Protein AF-A0A6P0WLY8-F1 (afdb_monomer_lite)

Radius of gyration: 27.92 Å; chains: 1; bounding box: 70×18×84 Å

Secondary structure (DSSP, 8-state):
-HHHHHHHHHHHHHHHHHHHHHHHHHHHHHHHHHHHHHHHHHHHTTTS-HHHHHHHHHHHHHHHHHHHHHHHHHHHHHHHHHHHHHHHHHHHHHHHHHHHHHHHHHHHHHHHHHHTT---HHHHHHHHHHHHHHHHHHHHHHHHHHHHHHHHHHHHHHHHHHHHT------GGGS--

Foldseek 3Di:
DVVVVLVVVVVVLVVLLVQLVVLLVQLQVLLVVLQVLLVVLVVVAPVDDPVRLVVSQVVSVVSLVVSVVSNVVSVVSNVVSLVVLVVLLVVLVVLLVVLVVVLVVLVVVLVVCVVVVHDSVVSVVSSVVSVVSSVSSVVSSVVSVVSSVVSVVSNVSSVVSNVVSDDRRDHPVVVVD

pLDDT: mean 88.1, std 12.68, range [34.47, 97.12]

Sequence (177 aa):
MAAKKQKEIKQELEKKKKGGDDASKKAVELAKFAEKTKAMFENFEGEATAETAQSIEQTSQAIQSNIEGRYNEAIEKSEEIYEELEQEQKGFEKGAEFDRSDVAKLKELQKEAKAVGVNDASIAQAEKSKQQEISFLNTEAKDVEKAQGQMKKKLVESKQRRQAARFKYKSKNTLES

Structure (mmCIF, N/CA/C/O backbone):
data_AF-A0A6P0WLY8-F1
#
_entry.id   AF-A0A6P0WLY8-F1
#
loop_
_atom_site.group_PDB
_atom_site.id
_atom_site.type_symbol
_atom_site.label_atom_id
_atom_site.label_alt_id
_atom_site.label_comp_id
_atom_site.label_asym_id
_atom_site.label_entity_id
_atom_site.label_seq_id
_atom_site.pdbx_PDB_ins_code
_atom_site.Cartn_x
_atom_site.Cartn_y
_atom_site.Cartn_z
_atom_site.occupancy
_atom_site.B_iso_or_equiv
_atom_site.auth_seq_id
_atom_site.auth_comp_id
_atom_site.auth_asym_id
_atom_site.auth_atom_id
_atom_site.pdbx_PDB_model_num
ATOM 1 N N . MET A 1 1 ? 22.650 8.074 -13.496 1.00 53.50 1 MET A N 1
ATOM 2 C CA . MET A 1 1 ? 21.432 8.722 -12.949 1.00 53.50 1 MET A CA 1
ATOM 3 C C . MET A 1 1 ? 20.307 7.733 -12.623 1.00 53.50 1 MET A C 1
ATOM 5 O O . MET A 1 1 ? 19.673 7.929 -11.596 1.00 53.50 1 MET A O 1
ATOM 9 N N . ALA A 1 2 ? 20.089 6.666 -13.407 1.00 69.31 2 ALA A N 1
ATOM 10 C CA . ALA A 1 2 ? 19.015 5.684 -13.173 1.00 69.31 2 ALA A CA 1
ATOM 11 C C . ALA A 1 2 ? 19.008 5.052 -11.760 1.00 69.31 2 ALA A C 1
ATOM 13 O O . ALA A 1 2 ? 17.976 5.048 -11.099 1.00 69.31 2 ALA A O 1
ATOM 14 N N . ALA A 1 3 ? 20.163 4.623 -11.236 1.00 76.31 3 ALA A N 1
ATOM 15 C CA . ALA A 1 3 ? 20.238 3.959 -9.925 1.00 76.31 3 ALA A CA 1
ATOM 16 C C . ALA A 1 3 ? 19.818 4.844 -8.729 1.00 76.31 3 ALA A C 1
ATOM 18 O O . ALA A 1 3 ? 19.261 4.342 -7.755 1.00 76.31 3 ALA A O 1
ATOM 19 N N . LYS A 1 4 ? 20.060 6.164 -8.793 1.00 83.94 4 LYS A N 1
ATOM 20 C CA . LYS A 1 4 ? 19.652 7.098 -7.728 1.00 83.94 4 LYS A CA 1
ATOM 21 C C . LYS A 1 4 ? 18.128 7.237 -7.687 1.00 83.94 4 LYS A C 1
ATOM 23 O O . LYS A 1 4 ? 17.547 7.085 -6.620 1.00 83.94 4 LYS A O 1
ATOM 28 N N . LYS A 1 5 ? 17.502 7.412 -8.857 1.00 85.62 5 LYS A N 1
ATOM 29 C CA . LYS A 1 5 ? 16.040 7.481 -8.990 1.00 85.62 5 LYS A CA 1
ATOM 30 C C . LYS A 1 5 ? 15.363 6.188 -8.526 1.00 85.62 5 LYS A C 1
ATOM 32 O O . LYS A 1 5 ? 14.410 6.240 -7.763 1.00 85.62 5 LYS A O 1
ATOM 37 N N . GLN A 1 6 ? 15.902 5.026 -8.904 1.00 89.88 6 GLN A N 1
ATOM 38 C CA . GLN A 1 6 ? 15.381 3.731 -8.446 1.00 89.88 6 GLN A CA 1
ATOM 39 C C . GLN A 1 6 ? 15.437 3.588 -6.919 1.00 89.88 6 GLN A C 1
ATOM 41 O O . GLN A 1 6 ? 14.503 3.076 -6.309 1.00 89.88 6 GLN A O 1
ATOM 46 N N . LYS A 1 7 ? 16.516 4.058 -6.280 1.00 92.38 7 LYS A N 1
ATOM 47 C CA . LYS A 1 7 ? 16.637 4.040 -4.817 1.00 92.38 7 LYS A CA 1
ATOM 48 C C . LYS A 1 7 ? 15.603 4.945 -4.142 1.00 92.38 7 LYS A C 1
ATOM 50 O O . LYS A 1 7 ? 15.026 4.538 -3.139 1.00 92.38 7 LYS A O 1
ATOM 55 N N . GLU A 1 8 ? 15.389 6.145 -4.675 1.00 92.81 8 GLU A N 1
ATOM 56 C CA . GLU A 1 8 ? 14.398 7.098 -4.158 1.00 92.81 8 GLU A CA 1
ATOM 57 C C . GLU A 1 8 ? 12.982 6.510 -4.230 1.00 92.81 8 GLU A C 1
ATOM 59 O O . GLU A 1 8 ? 12.297 6.479 -3.209 1.00 92.81 8 GLU A O 1
ATOM 64 N N . ILE A 1 9 ? 12.611 5.915 -5.373 1.00 91.56 9 ILE A N 1
ATOM 65 C CA . ILE A 1 9 ? 11.326 5.214 -5.556 1.00 91.56 9 ILE A CA 1
ATOM 66 C C . ILE A 1 9 ? 11.142 4.121 -4.496 1.00 91.56 9 ILE A C 1
ATOM 68 O O . ILE A 1 9 ? 10.125 4.094 -3.806 1.00 91.56 9 ILE A O 1
ATOM 72 N N . LYS A 1 10 ? 12.146 3.253 -4.300 1.00 94.00 10 LYS A N 1
ATOM 73 C CA . LYS A 1 10 ? 12.069 2.185 -3.288 1.00 94.00 10 LYS A CA 1
ATOM 74 C C . LYS A 1 10 ? 11.831 2.728 -1.881 1.00 94.00 10 LYS A C 1
ATOM 76 O O . LYS A 1 10 ? 11.013 2.185 -1.144 1.00 94.00 10 LYS A O 1
ATOM 81 N N . GLN A 1 11 ? 12.545 3.788 -1.504 1.00 95.44 11 GLN A N 1
ATOM 82 C CA . GLN A 1 11 ? 12.429 4.380 -0.171 1.00 95.44 11 GLN A CA 1
ATOM 83 C C . GLN A 1 11 ? 11.061 5.022 0.062 1.00 95.44 11 GLN A C 1
ATOM 85 O O . GLN A 1 11 ? 10.511 4.913 1.158 1.00 95.44 11 GLN A O 1
ATOM 90 N N . GLU A 1 12 ? 10.517 5.702 -0.943 1.00 94.56 12 GLU A N 1
ATOM 91 C CA . GLU A 1 12 ? 9.192 6.306 -0.850 1.00 94.56 12 GLU A CA 1
ATOM 92 C C . GLU A 1 12 ? 8.095 5.238 -0.769 1.00 94.56 12 GLU A C 1
ATOM 94 O O . GLU A 1 12 ? 7.261 5.281 0.139 1.00 94.56 12 GLU A O 1
ATOM 99 N N . LEU A 1 13 ? 8.161 4.216 -1.628 1.00 95.06 13 LEU A N 1
ATOM 100 C CA . LEU A 1 13 ? 7.238 3.082 -1.593 1.00 95.06 13 LEU A CA 1
ATOM 101 C C . LEU A 1 13 ? 7.281 2.343 -0.260 1.00 95.06 13 LEU A C 1
ATOM 103 O O . LEU A 1 13 ? 6.239 1.973 0.272 1.00 95.06 13 LEU A O 1
ATOM 107 N N . GLU A 1 14 ? 8.466 2.109 0.301 1.00 95.94 14 GLU A N 1
ATOM 108 C CA . GLU A 1 14 ? 8.597 1.435 1.592 1.00 95.94 14 GLU A CA 1
ATOM 109 C C . GLU A 1 14 ? 7.922 2.231 2.717 1.00 95.94 14 GLU A C 1
ATOM 111 O O . GLU A 1 14 ? 7.217 1.648 3.544 1.00 95.94 14 GLU A O 1
ATOM 116 N N . LYS A 1 15 ? 8.049 3.565 2.709 1.00 96.56 15 LYS A N 1
ATOM 117 C CA . LYS A 1 15 ? 7.353 4.439 3.664 1.00 96.56 15 LYS A CA 1
ATOM 118 C C . LYS A 1 15 ? 5.835 4.373 3.502 1.00 96.56 15 LYS A C 1
ATOM 120 O O . LYS A 1 15 ? 5.151 4.183 4.507 1.00 96.56 15 LYS A O 1
ATOM 125 N N . LYS A 1 16 ? 5.315 4.486 2.271 1.00 95.94 16 LYS A N 1
ATOM 126 C CA . LYS A 1 16 ? 3.869 4.393 1.990 1.00 95.94 16 LYS A CA 1
ATOM 127 C C . LYS A 1 16 ? 3.318 3.029 2.415 1.00 95.94 16 LYS A C 1
ATOM 129 O O . LYS A 1 16 ? 2.395 2.963 3.224 1.00 95.94 16 LYS A O 1
ATOM 134 N N . LYS A 1 17 ? 3.962 1.934 1.986 1.00 96.38 17 LYS A N 1
ATOM 135 C CA . LYS A 1 17 ? 3.593 0.557 2.365 1.00 96.38 17 LYS A CA 1
ATOM 136 C C . LYS A 1 17 ? 3.568 0.368 3.881 1.00 96.38 17 LYS A C 1
ATOM 138 O O . LYS A 1 17 ? 2.607 -0.186 4.406 1.00 96.38 17 LYS A O 1
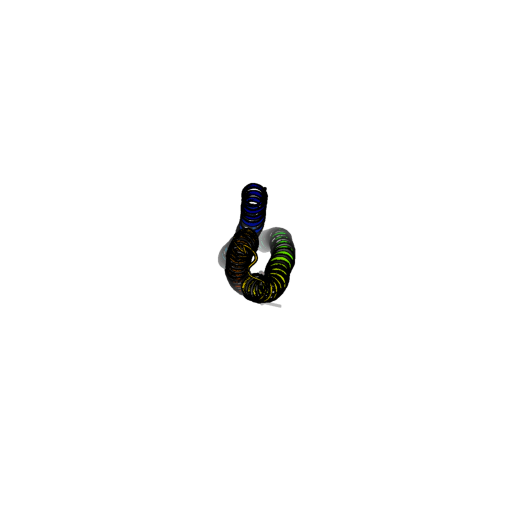ATOM 143 N N . LYS A 1 18 ? 4.586 0.857 4.596 1.00 96.44 18 LYS A N 1
ATOM 144 C CA . LYS A 1 18 ? 4.622 0.793 6.062 1.00 96.44 18 LYS A CA 1
ATOM 145 C C . LYS A 1 18 ? 3.482 1.593 6.696 1.00 96.44 18 LYS A C 1
ATOM 147 O O . LYS A 1 18 ? 2.817 1.083 7.588 1.00 96.44 18 LYS A O 1
ATOM 152 N N . GLY A 1 19 ? 3.221 2.807 6.211 1.00 94.56 19 GLY A N 1
ATOM 153 C CA . GLY A 1 19 ? 2.114 3.634 6.692 1.00 94.56 19 GLY A CA 1
ATOM 154 C C . GLY A 1 19 ? 0.753 2.946 6.550 1.00 94.56 19 GLY A C 1
ATOM 155 O O . GLY A 1 19 ? -0.036 2.954 7.496 1.00 94.56 19 GLY A O 1
ATOM 156 N N . GLY A 1 20 ? 0.503 2.303 5.406 1.00 94.81 20 GLY A N 1
ATOM 157 C CA . GLY A 1 20 ? -0.723 1.541 5.157 1.00 94.81 20 GLY A CA 1
ATOM 158 C C . GLY A 1 20 ? -0.817 0.266 6.001 1.00 94.81 20 GLY A C 1
ATOM 159 O O . GLY A 1 20 ? -1.881 -0.078 6.526 1.00 94.81 20 GLY A O 1
ATOM 160 N N . ASP A 1 21 ? 0.308 -0.421 6.205 1.00 94.44 21 ASP A N 1
ATOM 161 C CA . ASP A 1 21 ? 0.383 -1.596 7.074 1.00 94.44 21 ASP A CA 1
ATOM 162 C C . ASP A 1 21 ? 0.080 -1.255 8.541 1.00 94.44 21 ASP A C 1
ATOM 164 O O . ASP A 1 21 ? -0.693 -1.958 9.198 1.00 94.44 21 ASP A O 1
ATOM 168 N N . ASP A 1 22 ? 0.644 -0.154 9.037 1.00 96.69 22 ASP A N 1
ATOM 169 C CA . ASP A 1 22 ? 0.439 0.329 10.402 1.00 96.69 22 ASP A CA 1
ATOM 170 C C . ASP A 1 22 ? -1.011 0.801 10.612 1.00 96.69 22 ASP A C 1
ATOM 172 O O . ASP A 1 22 ? -1.632 0.456 11.621 1.00 96.69 22 ASP A O 1
ATOM 176 N N . ALA A 1 23 ? -1.593 1.523 9.646 1.00 95.25 23 ALA A N 1
ATOM 177 C CA . ALA A 1 23 ? -2.989 1.966 9.703 1.00 95.25 23 ALA A CA 1
ATOM 178 C C . ALA A 1 23 ? -3.970 0.778 9.726 1.00 95.25 23 ALA A C 1
ATOM 180 O O . ALA A 1 23 ? -4.831 0.688 10.607 1.00 95.25 23 ALA A O 1
ATOM 181 N N . SER A 1 24 ? -3.787 -0.192 8.825 1.00 94.75 24 SER A N 1
ATOM 182 C CA . SER A 1 24 ? -4.634 -1.390 8.770 1.00 94.75 24 SER A CA 1
ATOM 183 C C . SER A 1 24 ? -4.485 -2.286 10.010 1.00 94.75 24 SER A C 1
ATOM 185 O O . SER A 1 24 ? -5.481 -2.815 10.509 1.00 94.75 24 SER A O 1
ATOM 187 N N . LYS A 1 25 ? -3.275 -2.422 10.578 1.00 95.75 25 LYS A N 1
ATOM 188 C CA . LYS A 1 25 ? -3.060 -3.104 11.871 1.00 95.75 25 LYS A CA 1
ATOM 189 C C . LYS A 1 25 ? -3.763 -2.386 13.019 1.00 95.75 25 LYS A C 1
ATOM 191 O O . LYS A 1 25 ? -4.453 -3.043 13.797 1.00 95.75 25 LYS A O 1
ATOM 196 N N . LYS A 1 26 ? -3.648 -1.057 13.095 1.00 95.69 26 LYS A N 1
ATOM 197 C CA . LYS A 1 26 ? -4.323 -0.246 14.118 1.00 95.69 26 LYS A CA 1
ATOM 198 C C . LYS A 1 26 ? -5.842 -0.440 14.071 1.00 95.69 26 LYS A C 1
ATOM 200 O O . LYS A 1 26 ? -6.465 -0.589 15.119 1.00 95.69 26 LYS A O 1
ATOM 205 N N . ALA A 1 27 ? -6.440 -0.520 12.880 1.00 94.12 27 ALA A N 1
ATOM 206 C CA . ALA A 1 27 ? -7.865 -0.823 12.734 1.00 94.12 27 ALA A CA 1
ATOM 207 C C . ALA A 1 27 ? -8.234 -2.223 13.272 1.00 94.12 27 ALA A C 1
ATOM 209 O O . ALA A 1 27 ? -9.284 -2.396 13.896 1.00 94.12 27 ALA A O 1
ATOM 210 N N . VAL A 1 28 ? -7.389 -3.242 13.066 1.00 94.75 28 VAL A N 1
ATOM 211 C CA . VAL A 1 28 ? -7.588 -4.586 13.648 1.00 94.75 28 VAL A CA 1
ATOM 212 C C . VAL A 1 28 ? -7.479 -4.549 15.174 1.00 94.75 28 VAL A C 1
ATOM 214 O O . VAL A 1 28 ? -8.293 -5.162 15.863 1.00 94.75 28 VAL A O 1
ATOM 217 N N . GLU A 1 29 ? -6.494 -3.838 15.719 1.00 95.44 29 GLU A N 1
ATOM 218 C CA . GLU A 1 29 ? -6.296 -3.710 17.167 1.00 95.44 29 GLU A CA 1
ATOM 219 C C . GLU A 1 29 ? -7.456 -2.988 17.849 1.00 95.44 29 GLU A C 1
ATOM 221 O O . GLU A 1 29 ? -7.934 -3.452 18.883 1.00 95.44 29 GLU A O 1
ATOM 226 N N . LEU A 1 30 ? -7.963 -1.910 17.246 1.00 94.12 30 LEU A N 1
ATOM 227 C CA . LEU A 1 30 ? -9.142 -1.198 17.739 1.00 94.12 30 LEU A CA 1
ATOM 228 C C . LEU A 1 30 ? -10.390 -2.085 17.715 1.00 94.12 30 LEU A C 1
ATOM 230 O O . LEU A 1 30 ? -11.154 -2.076 18.676 1.00 94.12 30 LEU A O 1
ATOM 234 N N . ALA A 1 31 ? -10.566 -2.905 16.675 1.00 91.81 31 ALA A N 1
ATOM 235 C CA . ALA A 1 31 ? -11.658 -3.875 16.631 1.00 91.81 31 ALA A CA 1
ATOM 236 C C . ALA A 1 31 ? -11.526 -4.943 17.731 1.00 91.81 31 ALA A C 1
ATOM 238 O O . ALA A 1 31 ? -12.497 -5.227 18.425 1.00 91.81 31 ALA A O 1
ATOM 239 N N . LYS A 1 32 ? -10.322 -5.487 17.958 1.00 93.06 32 LYS A N 1
ATOM 240 C CA . LYS A 1 32 ? -10.062 -6.434 19.060 1.00 93.06 32 LYS A CA 1
ATOM 241 C C . LYS A 1 32 ? -10.285 -5.803 20.431 1.00 93.06 32 LYS A C 1
ATOM 243 O O . LYS A 1 32 ? -10.743 -6.470 21.354 1.00 93.06 32 LYS A O 1
ATOM 248 N N . PHE A 1 33 ? -9.927 -4.532 20.589 1.00 91.69 33 PHE A N 1
ATOM 249 C CA . PHE A 1 33 ? -10.190 -3.799 21.818 1.00 91.69 33 PHE A CA 1
ATOM 250 C C . PHE A 1 33 ? -11.697 -3.632 22.034 1.00 91.69 33 PHE A C 1
ATOM 252 O O . PHE A 1 33 ? -12.172 -3.946 23.119 1.00 91.69 33 PHE A O 1
ATOM 259 N N . ALA A 1 34 ? -12.455 -3.284 20.988 1.00 89.38 34 ALA A N 1
ATOM 260 C CA . ALA A 1 34 ? -13.915 -3.237 21.032 1.00 89.38 34 ALA A CA 1
ATOM 261 C C . ALA A 1 34 ? -14.535 -4.580 21.464 1.00 89.38 34 ALA A C 1
ATOM 263 O O . ALA A 1 34 ? -15.416 -4.597 22.320 1.00 89.38 34 ALA A O 1
ATOM 264 N N . GLU A 1 35 ? -14.052 -5.708 20.923 1.00 90.19 35 GLU A N 1
ATOM 265 C CA . GLU A 1 35 ? -14.500 -7.060 21.308 1.00 90.19 35 GLU A CA 1
ATOM 266 C C . GLU A 1 35 ? -14.273 -7.330 22.805 1.00 90.19 35 GLU A C 1
ATOM 268 O O . GLU A 1 35 ? -15.156 -7.842 23.491 1.00 90.19 35 GLU A O 1
ATOM 273 N N . LYS A 1 36 ? -13.102 -6.953 23.335 1.00 88.94 36 LYS A N 1
ATOM 274 C CA . LYS A 1 36 ? -12.787 -7.105 24.765 1.00 88.94 36 LYS A CA 1
ATOM 275 C C . LYS A 1 36 ? -13.655 -6.210 25.643 1.00 88.94 36 LYS A C 1
ATOM 277 O O . LYS A 1 36 ? -14.123 -6.655 26.685 1.00 88.94 36 LYS A O 1
ATOM 282 N N . THR A 1 37 ? -13.864 -4.963 25.227 1.00 87.25 37 THR A N 1
ATOM 283 C CA . THR A 1 37 ? -14.731 -4.012 25.926 1.00 87.25 37 THR A CA 1
ATOM 284 C C . THR A 1 37 ? -16.164 -4.530 25.991 1.00 87.25 37 THR A C 1
ATOM 286 O O . THR A 1 37 ? -16.759 -4.511 27.063 1.00 87.25 37 THR A O 1
ATOM 289 N N . LYS A 1 38 ? -16.690 -5.063 24.883 1.00 86.31 38 LYS A N 1
ATOM 290 C CA . LYS A 1 38 ? -17.997 -5.723 24.842 1.00 86.31 38 LYS A CA 1
ATOM 291 C C . LYS A 1 38 ? -18.105 -6.842 25.877 1.00 86.31 38 LYS A C 1
ATOM 293 O O . LYS A 1 38 ? -18.994 -6.793 26.717 1.00 86.31 38 LYS A O 1
ATOM 298 N N . ALA A 1 39 ? -17.174 -7.796 25.856 1.00 85.38 39 ALA A N 1
ATOM 299 C CA . ALA A 1 39 ? -17.182 -8.924 26.789 1.00 85.38 39 ALA A CA 1
ATOM 300 C C . ALA A 1 39 ? -17.079 -8.471 28.256 1.00 85.38 39 ALA A C 1
ATOM 302 O O . ALA A 1 39 ? -17.701 -9.052 29.140 1.00 85.38 39 ALA A O 1
ATOM 303 N N . MET A 1 40 ? -16.310 -7.409 28.524 1.00 84.19 40 MET A N 1
ATOM 304 C CA . MET A 1 40 ? -16.226 -6.816 29.856 1.00 84.19 40 MET A CA 1
ATOM 305 C C . MET A 1 40 ? -17.581 -6.264 30.310 1.00 84.19 40 MET A C 1
ATOM 307 O O . MET A 1 40 ? -17.969 -6.521 31.443 1.00 84.19 40 MET A O 1
ATOM 311 N N . PHE A 1 41 ? -18.311 -5.550 29.448 1.00 80.12 41 PHE A N 1
ATOM 312 C CA . PHE A 1 41 ? -19.634 -5.020 29.789 1.00 80.12 41 PHE A CA 1
ATOM 313 C C . PHE A 1 41 ? -20.714 -6.096 29.906 1.00 80.12 41 PHE A C 1
ATOM 315 O O . PHE A 1 41 ? -21.541 -5.992 30.805 1.00 80.12 41 PHE A O 1
ATOM 322 N N . GLU A 1 42 ? -20.677 -7.140 29.076 1.00 79.31 42 GLU A N 1
ATOM 323 C CA . GLU A 1 42 ? -21.575 -8.299 29.198 1.00 79.31 42 GLU A CA 1
ATOM 324 C C . GLU A 1 42 ? -21.419 -8.992 30.566 1.00 79.31 42 GLU A C 1
ATOM 326 O O . GLU A 1 42 ? -22.411 -9.406 31.156 1.00 79.31 42 GLU A O 1
ATOM 331 N N . ASN A 1 43 ? -20.210 -9.029 31.141 1.00 76.12 43 ASN A N 1
ATOM 332 C CA . ASN A 1 43 ? -19.997 -9.552 32.499 1.00 76.12 43 ASN A CA 1
ATOM 333 C C . ASN A 1 43 ? -20.593 -8.663 33.608 1.00 76.12 43 ASN A C 1
ATOM 335 O O . ASN A 1 43 ? -20.834 -9.154 34.704 1.00 76.12 43 ASN A O 1
ATOM 339 N N . PHE A 1 44 ? -20.820 -7.370 33.350 1.00 73.12 44 PHE A N 1
ATOM 340 C CA . PHE A 1 44 ? -21.479 -6.460 34.296 1.00 73.12 44 PHE A CA 1
ATOM 341 C C . PHE A 1 44 ? -23.008 -6.431 34.127 1.00 73.12 44 PHE A C 1
ATOM 343 O O . PHE A 1 44 ? -23.706 -5.786 34.919 1.00 73.12 44 PHE A O 1
ATOM 350 N N . GLU A 1 45 ? -23.559 -7.097 33.105 1.00 67.81 45 GLU A N 1
ATOM 351 C CA . GLU A 1 45 ? -25.006 -7.189 32.924 1.00 67.81 45 GLU A CA 1
ATOM 352 C C . GLU A 1 45 ? -25.635 -8.016 34.057 1.00 67.81 45 GLU A C 1
ATOM 354 O O . GLU A 1 45 ? -25.407 -9.212 34.210 1.00 67.81 45 GLU A O 1
ATOM 359 N N . GLY A 1 46 ? -26.482 -7.367 34.861 1.00 62.44 46 GLY A N 1
ATOM 360 C CA . GLY A 1 46 ? -27.307 -8.037 35.865 1.00 62.44 46 GLY A CA 1
ATOM 361 C C . GLY A 1 46 ? -26.743 -8.130 37.285 1.00 62.44 46 GLY A C 1
ATOM 362 O O . GLY A 1 46 ? -27.437 -8.716 38.120 1.00 62.44 46 GLY A O 1
ATOM 363 N N . GLU A 1 47 ? -25.570 -7.544 37.556 1.00 65.00 47 GLU A N 1
ATOM 364 C CA . GLU A 1 47 ? -24.973 -7.394 38.902 1.00 65.00 47 GLU A CA 1
ATOM 365 C C . GLU A 1 47 ? -25.083 -5.958 39.465 1.00 65.00 47 GLU A C 1
ATOM 367 O O . GLU A 1 47 ? -24.801 -5.716 40.638 1.00 65.00 47 GLU A O 1
ATOM 372 N N . ALA A 1 48 ? -25.514 -4.996 38.643 1.00 62.50 48 ALA A N 1
ATOM 373 C CA . ALA A 1 48 ? -25.550 -3.570 38.969 1.00 62.50 48 ALA A CA 1
ATOM 374 C C . ALA A 1 48 ? -26.917 -3.105 39.523 1.00 62.50 48 ALA A C 1
ATOM 376 O O . ALA A 1 48 ? -27.975 -3.502 39.033 1.00 62.50 48 ALA A O 1
ATOM 377 N N . THR A 1 49 ? -26.898 -2.210 40.517 1.00 70.00 49 THR A N 1
ATOM 378 C CA . THR A 1 49 ? -28.060 -1.402 40.944 1.00 70.00 49 THR A CA 1
ATOM 379 C C . THR A 1 49 ? -28.487 -0.419 39.840 1.00 70.00 49 THR A C 1
ATOM 381 O O . THR A 1 49 ? -27.724 -0.151 38.918 1.00 70.00 49 THR A O 1
ATOM 384 N N . ALA A 1 50 ? -29.682 0.181 39.924 1.00 68.00 50 ALA A N 1
ATOM 385 C CA . ALA A 1 50 ? -30.179 1.103 38.889 1.00 68.00 50 ALA A CA 1
ATOM 386 C C . ALA A 1 50 ? -29.238 2.300 38.605 1.00 68.00 50 ALA A C 1
ATOM 388 O O . ALA A 1 50 ? -28.980 2.617 37.446 1.00 68.00 50 ALA A O 1
ATOM 389 N N . GLU A 1 51 ? -28.670 2.921 39.646 1.00 70.19 51 GLU A N 1
ATOM 390 C CA . GLU A 1 51 ? -27.707 4.029 39.498 1.00 70.19 51 GLU A CA 1
ATOM 391 C C . GLU A 1 51 ? -26.368 3.572 38.898 1.00 70.19 51 GLU A C 1
ATOM 393 O O . GLU A 1 51 ? -25.775 4.268 38.071 1.00 70.19 51 GLU A O 1
ATOM 398 N N . THR A 1 52 ? -25.893 2.377 39.265 1.00 75.31 52 THR A N 1
ATOM 399 C CA . THR A 1 52 ? -24.646 1.832 38.706 1.00 75.31 52 THR A CA 1
ATOM 400 C C . THR A 1 52 ? -24.827 1.371 37.262 1.00 75.31 52 THR A C 1
ATOM 402 O O . THR A 1 52 ? -23.933 1.591 36.448 1.00 75.31 52 THR A O 1
ATOM 405 N N . ALA A 1 53 ? -26.001 0.848 36.899 1.00 74.25 53 ALA A N 1
ATOM 406 C CA . ALA A 1 53 ? -26.353 0.497 35.525 1.00 74.25 53 ALA A CA 1
ATOM 407 C C . ALA A 1 53 ? -26.339 1.721 34.593 1.00 74.25 53 ALA A C 1
ATOM 409 O O . ALA A 1 53 ? -25.768 1.651 33.506 1.00 74.25 53 ALA A O 1
ATOM 410 N N . GLN A 1 54 ? -26.886 2.864 35.029 1.00 77.62 54 GLN A N 1
ATOM 411 C CA . GLN A 1 54 ? -26.878 4.100 34.236 1.00 77.62 54 GLN A CA 1
ATOM 412 C C . GLN A 1 54 ? -25.453 4.642 34.011 1.00 77.62 54 GLN A C 1
ATOM 414 O O . GLN A 1 54 ? -25.115 5.076 32.909 1.00 77.62 54 GLN A O 1
ATOM 419 N N . SER A 1 55 ? -24.596 4.582 35.034 1.00 81.56 55 SER A N 1
ATOM 420 C CA . SER A 1 55 ? -23.185 4.986 34.926 1.00 81.56 55 SER A CA 1
ATOM 421 C C . SER A 1 55 ? -22.375 4.053 34.011 1.00 81.56 55 SER A C 1
ATOM 423 O O . SER A 1 55 ? -21.588 4.513 33.174 1.00 81.56 55 SER A O 1
ATOM 425 N N . ILE A 1 56 ? -22.609 2.738 34.112 1.00 80.06 56 ILE A N 1
ATOM 426 C CA . ILE A 1 56 ? -22.018 1.723 33.228 1.00 80.06 56 ILE A CA 1
ATOM 427 C C . ILE A 1 56 ? -22.447 1.966 31.778 1.00 80.06 56 ILE A C 1
ATOM 429 O O . ILE A 1 56 ? -21.599 1.959 30.886 1.00 80.06 56 ILE A O 1
ATOM 433 N N . GLU A 1 57 ? -23.729 2.251 31.541 1.00 80.00 57 GLU A N 1
ATOM 434 C CA . GLU A 1 57 ? -24.251 2.547 30.209 1.00 80.00 57 GLU A CA 1
ATOM 435 C C . GLU A 1 57 ? -23.574 3.785 29.601 1.00 80.00 57 GLU A C 1
ATOM 437 O O . GLU A 1 57 ? -23.021 3.696 28.502 1.00 80.00 57 GLU A O 1
ATOM 442 N N . GLN A 1 58 ? -23.522 4.907 30.325 1.00 83.31 58 GLN A N 1
ATOM 443 C CA . GLN A 1 58 ? -22.855 6.131 29.856 1.00 83.31 58 GLN A CA 1
ATOM 444 C C . GLN A 1 58 ? -21.370 5.901 29.552 1.00 83.31 58 GLN A C 1
ATOM 446 O O . GLN A 1 58 ? -20.868 6.320 28.505 1.00 83.31 58 GLN A O 1
ATOM 451 N N . THR A 1 59 ? -20.671 5.187 30.437 1.00 85.19 59 THR A N 1
ATOM 452 C CA . THR A 1 59 ? -19.256 4.842 30.252 1.00 85.19 59 THR A CA 1
ATOM 453 C C . THR A 1 59 ? -19.064 3.955 29.022 1.00 85.19 59 THR A C 1
ATOM 455 O O . THR A 1 59 ? -18.151 4.182 28.227 1.00 85.19 59 THR A O 1
ATOM 458 N N . SER A 1 60 ? -19.945 2.975 28.821 1.00 82.94 60 SER A N 1
ATOM 459 C CA . SER A 1 60 ? -19.887 2.068 27.676 1.00 82.94 60 SER A CA 1
ATOM 460 C C . SER A 1 60 ? -20.083 2.793 26.345 1.00 82.94 60 SER A C 1
ATOM 462 O O . SER A 1 60 ? -19.307 2.576 25.413 1.00 82.94 60 SER A O 1
ATOM 464 N N . GLN A 1 61 ? -21.037 3.728 26.282 1.00 83.50 61 GLN A N 1
ATOM 465 C CA . GLN A 1 61 ? -21.295 4.549 25.100 1.00 83.50 61 GLN A CA 1
ATOM 466 C C . GLN A 1 61 ? -20.114 5.479 24.798 1.00 83.50 61 GLN 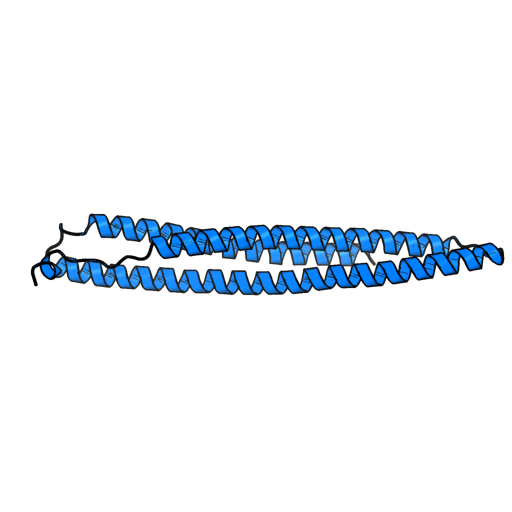A C 1
ATOM 468 O O . GLN A 1 61 ? -19.708 5.606 23.641 1.00 83.50 61 GLN A O 1
ATOM 473 N N . ALA A 1 62 ? -19.516 6.088 25.828 1.00 87.19 62 ALA A N 1
ATOM 474 C CA . ALA A 1 62 ? -18.344 6.948 25.673 1.00 87.19 62 ALA A CA 1
ATOM 475 C C . ALA A 1 62 ? -17.127 6.172 25.140 1.00 87.19 62 ALA A C 1
ATOM 477 O O . ALA A 1 62 ? -16.460 6.626 24.205 1.00 87.19 62 ALA A O 1
ATOM 478 N N . ILE A 1 63 ? -16.861 4.978 25.684 1.00 88.00 63 ILE A N 1
ATOM 479 C CA . ILE A 1 63 ? -15.778 4.109 25.208 1.00 88.00 63 ILE A CA 1
ATOM 480 C C . ILE A 1 63 ? -16.058 3.644 23.776 1.00 88.00 63 ILE A C 1
ATOM 482 O O . ILE A 1 63 ? -15.169 3.737 22.930 1.00 88.00 63 ILE A O 1
ATOM 486 N N . GLN A 1 64 ? -17.282 3.196 23.475 1.00 84.88 64 GLN A N 1
ATOM 487 C CA . GLN A 1 64 ? -17.658 2.779 22.125 1.00 84.88 64 GLN A CA 1
ATOM 488 C C . GLN A 1 64 ? -17.454 3.916 21.116 1.00 84.88 64 GLN A C 1
ATOM 490 O O . GLN A 1 64 ? -16.823 3.700 20.083 1.00 84.88 64 GLN A O 1
ATOM 495 N N . SER A 1 65 ? -17.913 5.129 21.434 1.00 88.69 65 SER A N 1
ATOM 496 C CA . SER A 1 65 ? -17.749 6.308 20.577 1.00 88.69 65 SER A CA 1
ATOM 497 C C . SER A 1 65 ? -16.272 6.633 20.318 1.00 88.69 65 SER A C 1
ATOM 499 O O . SER A 1 65 ? -15.868 6.835 19.172 1.00 88.69 65 SER A O 1
ATOM 501 N N . ASN A 1 66 ? -15.424 6.588 21.354 1.00 91.12 66 ASN A N 1
ATOM 502 C CA . ASN A 1 66 ? -13.983 6.815 21.203 1.00 91.12 66 ASN A CA 1
ATOM 503 C C . ASN A 1 66 ? -13.319 5.770 20.291 1.00 91.12 66 ASN A C 1
ATOM 505 O O . ASN A 1 66 ? -12.528 6.118 19.410 1.00 91.12 66 ASN A O 1
ATOM 509 N N . ILE A 1 67 ? -13.653 4.491 20.489 1.00 90.88 67 ILE A N 1
ATOM 510 C CA . ILE A 1 67 ? -13.130 3.396 19.668 1.00 90.88 67 ILE A CA 1
ATOM 511 C C . ILE A 1 67 ? -13.581 3.563 18.218 1.00 90.88 67 ILE A C 1
ATOM 513 O O . ILE A 1 67 ? -12.758 3.432 17.313 1.00 90.88 67 ILE A O 1
ATOM 517 N N . GLU A 1 68 ? -14.859 3.870 17.988 1.00 89.81 68 GLU A N 1
ATOM 518 C CA . GLU A 1 68 ? -15.409 4.069 16.647 1.00 89.81 68 GLU A CA 1
ATOM 519 C C . GLU A 1 68 ? -14.758 5.255 15.927 1.00 89.81 68 GLU A C 1
ATOM 521 O O . GLU A 1 68 ? -14.417 5.118 14.752 1.00 89.81 68 GLU A O 1
ATOM 526 N N . GLY A 1 69 ? -14.505 6.369 16.621 1.00 92.56 69 GLY A N 1
ATOM 527 C CA . GLY A 1 69 ? -13.785 7.519 16.065 1.00 92.56 69 GLY A CA 1
ATOM 528 C C . GLY A 1 69 ? -12.375 7.148 15.602 1.00 92.56 69 GLY A C 1
ATOM 529 O O . GLY A 1 69 ? -12.053 7.261 14.421 1.00 92.56 69 GLY A O 1
ATOM 530 N N . ARG A 1 70 ? -11.562 6.582 16.503 1.00 94.88 70 ARG A N 1
ATOM 531 C CA . ARG A 1 70 ? -10.182 6.160 16.186 1.00 94.88 70 ARG A CA 1
ATOM 532 C C . ARG A 1 70 ? -10.127 5.067 15.123 1.00 94.88 70 ARG A C 1
ATOM 534 O O . ARG A 1 70 ? -9.135 4.951 14.403 1.00 94.88 70 ARG A O 1
ATOM 541 N N . TYR A 1 71 ? -11.155 4.222 15.071 1.00 93.31 71 TYR A N 1
ATOM 542 C CA . TYR A 1 71 ? -11.282 3.181 14.064 1.00 93.31 71 TYR A CA 1
ATOM 543 C C . TYR A 1 71 ? -11.519 3.801 12.694 1.00 93.31 71 TYR A C 1
ATOM 545 O O . TYR A 1 71 ? -10.825 3.438 11.750 1.00 93.31 71 TYR A O 1
ATOM 553 N N . ASN A 1 72 ? -12.469 4.734 12.588 1.00 92.69 72 ASN A N 1
ATOM 554 C CA . ASN A 1 72 ? -12.774 5.405 11.329 1.00 92.69 72 ASN A CA 1
ATOM 555 C C . ASN A 1 72 ? -11.538 6.148 10.800 1.00 92.69 72 ASN A C 1
ATOM 557 O O . ASN A 1 72 ? -11.190 5.945 9.645 1.00 92.69 72 ASN A O 1
ATOM 561 N N . GLU A 1 73 ? -10.801 6.860 11.661 1.00 95.19 73 GLU A N 1
ATOM 562 C CA . GLU A 1 73 ? -9.522 7.495 11.293 1.00 95.19 73 GLU A CA 1
ATOM 563 C C . GLU A 1 73 ? -8.491 6.487 10.751 1.00 95.19 73 GLU A C 1
ATOM 565 O O . GLU A 1 73 ? -7.756 6.765 9.806 1.00 95.19 73 GLU A O 1
ATOM 570 N N . ALA A 1 74 ? -8.392 5.304 11.369 1.00 94.56 74 ALA A N 1
ATOM 571 C CA . ALA A 1 74 ? -7.451 4.273 10.936 1.00 94.56 74 ALA A CA 1
ATOM 572 C C . ALA A 1 74 ? -7.850 3.648 9.590 1.00 94.56 74 ALA A C 1
ATOM 574 O O . ALA A 1 74 ? -6.970 3.301 8.802 1.00 94.56 74 ALA A O 1
ATOM 575 N N . ILE A 1 75 ? -9.154 3.502 9.333 1.00 94.00 75 ILE A N 1
ATOM 576 C CA . ILE A 1 75 ? -9.678 3.036 8.045 1.00 94.00 75 ILE A CA 1
ATOM 577 C C . ILE A 1 75 ? -9.438 4.083 6.965 1.00 94.00 75 ILE A C 1
ATOM 579 O O . ILE A 1 75 ? -8.836 3.734 5.959 1.00 94.00 75 ILE A O 1
ATOM 583 N N . GLU A 1 76 ? -9.837 5.333 7.198 1.00 95.44 76 GLU A N 1
ATOM 584 C CA . GLU A 1 76 ? -9.688 6.439 6.247 1.00 95.44 76 GLU A CA 1
ATOM 585 C C . GLU A 1 76 ? -8.230 6.579 5.812 1.00 95.44 76 GLU A C 1
ATOM 587 O O . GLU A 1 76 ? -7.917 6.428 4.636 1.00 95.44 76 GLU A O 1
ATOM 592 N N . LYS A 1 77 ? -7.304 6.662 6.773 1.00 95.81 77 LYS A N 1
ATOM 593 C CA . LYS A 1 77 ? -5.868 6.693 6.478 1.00 95.81 77 LYS A CA 1
ATOM 594 C C . LYS A 1 77 ? -5.376 5.459 5.715 1.00 95.81 77 LYS A C 1
ATOM 596 O O . LYS A 1 77 ? -4.459 5.546 4.900 1.00 95.81 77 LYS A O 1
ATOM 601 N N . SER A 1 78 ? -5.916 4.277 6.014 1.00 94.31 78 SER A N 1
ATOM 602 C CA . SER A 1 78 ? -5.534 3.059 5.297 1.00 94.31 78 SER A CA 1
ATOM 603 C C . SER A 1 78 ? -6.091 3.024 3.873 1.00 94.31 78 SER A C 1
ATOM 605 O O . SER A 1 78 ? -5.461 2.396 3.025 1.00 94.31 78 SER A O 1
ATOM 607 N N . GLU A 1 79 ? -7.257 3.621 3.631 1.00 93.81 79 GLU A N 1
ATOM 608 C CA . GLU A 1 79 ? -7.903 3.725 2.321 1.00 93.81 79 GLU A CA 1
ATOM 609 C C . GLU A 1 79 ? -7.196 4.793 1.466 1.00 93.81 79 GLU A C 1
ATOM 611 O O . GLU A 1 79 ? -6.813 4.487 0.341 1.00 93.81 79 GLU A O 1
ATOM 616 N N . GLU A 1 80 ? -6.847 5.954 2.030 1.00 96.69 80 GLU A N 1
ATOM 617 C CA . GLU A 1 80 ? -6.019 6.979 1.366 1.00 96.69 80 GLU A CA 1
ATOM 618 C C . GLU A 1 80 ? -4.685 6.404 0.865 1.00 96.69 80 GLU A C 1
ATOM 620 O O . GLU A 1 80 ? -4.346 6.500 -0.313 1.00 96.69 80 GLU A O 1
ATOM 625 N N . ILE A 1 81 ? -3.936 5.725 1.742 1.00 96.62 81 ILE A N 1
ATOM 626 C CA . ILE A 1 81 ? -2.648 5.124 1.366 1.00 96.62 81 ILE A CA 1
ATOM 627 C C . ILE A 1 81 ? -2.841 4.001 0.338 1.00 96.62 81 ILE A C 1
ATOM 629 O O . ILE A 1 81 ? -1.974 3.777 -0.508 1.00 96.62 81 ILE A O 1
ATOM 633 N N . TYR A 1 82 ? -3.960 3.274 0.401 1.00 96.00 82 TYR A N 1
ATOM 634 C CA . TYR A 1 82 ? -4.274 2.255 -0.595 1.00 96.00 82 TYR A CA 1
ATOM 635 C C . TYR A 1 82 ? -4.445 2.881 -1.983 1.00 96.00 82 TYR A C 1
ATOM 637 O O . TYR A 1 82 ? -3.889 2.351 -2.945 1.00 96.00 82 TYR A O 1
ATOM 645 N N . GLU A 1 83 ? -5.168 3.997 -2.083 1.00 96.06 83 GLU A N 1
ATOM 646 C CA . GLU A 1 83 ? -5.376 4.730 -3.336 1.00 96.06 83 GLU A CA 1
ATOM 647 C C . GLU A 1 83 ? -4.074 5.335 -3.868 1.00 96.06 83 GLU A C 1
ATOM 649 O O . GLU A 1 83 ? -3.783 5.211 -5.059 1.00 96.06 83 GLU A O 1
ATOM 654 N N . GLU A 1 84 ? -3.242 5.916 -2.997 1.00 96.62 84 GLU A N 1
ATOM 655 C CA . GLU A 1 84 ? -1.911 6.399 -3.382 1.00 96.62 84 GLU A CA 1
ATOM 656 C C . GLU A 1 84 ? -1.058 5.270 -3.973 1.00 96.62 84 GLU A C 1
ATOM 658 O O . GLU A 1 84 ? -0.457 5.427 -5.035 1.00 96.62 84 GLU A O 1
ATOM 663 N N . LEU A 1 85 ? -1.029 4.108 -3.315 1.00 96.75 85 LEU A N 1
ATOM 664 C CA . LEU A 1 85 ? -0.318 2.930 -3.811 1.00 96.75 85 LEU A CA 1
ATOM 665 C C . LEU A 1 85 ? -0.893 2.435 -5.149 1.00 96.75 85 LEU A C 1
ATOM 667 O O . LEU A 1 85 ? -0.130 2.029 -6.022 1.00 96.75 85 LEU A O 1
ATOM 671 N N . GLU A 1 86 ? -2.209 2.513 -5.357 1.00 96.69 86 GLU A N 1
ATOM 672 C CA . GLU A 1 86 ? -2.838 2.132 -6.628 1.00 96.69 86 GLU A CA 1
ATOM 673 C C . GLU A 1 86 ? -2.394 3.050 -7.776 1.00 96.69 86 GLU A C 1
ATOM 675 O O . GLU A 1 86 ? -2.138 2.587 -8.892 1.00 96.69 86 GLU A O 1
ATOM 680 N N . GLN A 1 87 ? -2.274 4.351 -7.511 1.00 97.12 87 GLN A N 1
ATOM 681 C CA . GLN A 1 87 ? -1.764 5.311 -8.488 1.00 97.12 87 GLN A CA 1
ATOM 682 C C . GLN A 1 87 ? -0.297 5.037 -8.838 1.00 97.12 87 GLN A C 1
ATOM 684 O O . GLN A 1 87 ? 0.050 5.044 -10.021 1.00 97.12 87 GLN A O 1
ATOM 689 N N . GLU A 1 88 ? 0.544 4.731 -7.844 1.00 96.06 88 GLU A N 1
ATOM 690 C CA . GLU A 1 88 ? 1.949 4.350 -8.062 1.00 96.06 88 GLU A CA 1
ATOM 691 C C . GLU A 1 88 ? 2.062 3.072 -8.902 1.00 96.06 88 GLU A C 1
ATOM 693 O O . GLU A 1 88 ? 2.816 3.034 -9.875 1.00 96.06 88 GLU A O 1
ATOM 698 N N . GLN A 1 89 ? 1.263 2.044 -8.592 1.00 96.56 89 GLN A N 1
ATOM 699 C CA . GLN A 1 89 ? 1.232 0.800 -9.364 1.00 96.56 89 GLN A CA 1
ATOM 700 C C . GLN A 1 89 ? 0.894 1.065 -10.835 1.00 96.56 89 GLN A C 1
ATOM 702 O O . GLN A 1 89 ? 1.636 0.636 -11.722 1.00 96.56 89 GLN A O 1
ATOM 707 N N . LYS A 1 90 ? -0.182 1.819 -11.103 1.00 96.75 90 LYS A N 1
ATOM 708 C CA . LYS A 1 90 ? -0.567 2.211 -12.471 1.00 96.75 90 LYS A CA 1
ATOM 709 C C . LYS A 1 90 ? 0.541 3.014 -13.155 1.00 96.75 90 LYS A C 1
ATOM 711 O O . LYS A 1 90 ? 0.779 2.846 -14.351 1.00 96.75 90 LYS A O 1
ATOM 716 N N . GLY A 1 91 ? 1.235 3.867 -12.401 1.00 96.00 91 GLY A N 1
ATOM 717 C CA . GLY A 1 91 ? 2.410 4.601 -12.862 1.00 96.00 91 GLY A CA 1
ATOM 718 C C . GLY A 1 91 ? 3.534 3.673 -13.328 1.00 96.00 91 GLY A C 1
ATOM 719 O O . GLY A 1 91 ? 4.057 3.851 -14.430 1.00 96.00 91 GLY A O 1
ATOM 720 N N . PHE A 1 92 ? 3.868 2.648 -12.541 1.00 96.62 92 PHE A N 1
ATOM 721 C CA . PHE A 1 92 ? 4.896 1.666 -12.895 1.00 96.62 92 PHE A CA 1
ATOM 722 C C . PHE A 1 92 ? 4.501 0.795 -14.085 1.00 96.62 92 PHE A C 1
ATOM 724 O O . PHE A 1 92 ? 5.324 0.578 -14.974 1.00 96.62 92 PHE A O 1
ATOM 731 N N . GLU A 1 93 ? 3.251 0.335 -14.144 1.00 96.75 93 GLU A N 1
ATOM 732 C CA . GLU A 1 93 ? 2.735 -0.462 -15.263 1.00 96.75 93 GLU A CA 1
ATOM 733 C C . GLU A 1 93 ? 2.798 0.322 -16.577 1.00 96.75 93 GLU A C 1
ATOM 735 O O . GLU A 1 93 ? 3.327 -0.175 -17.576 1.00 96.75 93 GLU A O 1
ATOM 740 N N . LYS A 1 94 ? 2.349 1.582 -16.556 1.00 96.88 94 LYS A N 1
ATOM 741 C CA . LYS A 1 94 ? 2.404 2.477 -17.713 1.00 96.88 94 LYS A CA 1
ATOM 742 C C . LYS A 1 94 ? 3.844 2.816 -18.108 1.00 96.88 94 LYS A C 1
ATOM 744 O O . LYS A 1 94 ? 4.167 2.829 -19.293 1.00 96.88 94 LYS A O 1
ATOM 749 N N . GLY A 1 95 ? 4.724 3.057 -17.135 1.00 94.81 95 GLY A N 1
ATOM 750 C CA . GLY A 1 95 ? 6.155 3.259 -17.381 1.00 94.81 95 GLY A CA 1
ATOM 751 C C . GLY A 1 95 ? 6.798 2.050 -18.066 1.00 94.81 95 GLY A C 1
ATOM 752 O O . GLY A 1 95 ? 7.478 2.198 -19.080 1.00 94.81 95 GLY A O 1
ATOM 753 N N . ALA A 1 96 ? 6.502 0.841 -17.581 1.00 95.88 96 ALA A N 1
ATOM 754 C CA . ALA A 1 96 ? 6.999 -0.396 -18.174 1.00 95.88 96 ALA A CA 1
ATOM 755 C C . ALA A 1 96 ? 6.453 -0.620 -19.594 1.00 95.88 96 ALA A C 1
ATOM 757 O O . ALA A 1 96 ? 7.162 -1.155 -20.446 1.00 95.88 96 ALA A O 1
ATOM 758 N N . GLU A 1 97 ? 5.211 -0.222 -19.874 1.00 96.81 97 GLU A N 1
ATOM 759 C CA . GLU A 1 97 ? 4.631 -0.271 -21.218 1.00 96.81 97 GLU A CA 1
ATOM 760 C C . GLU A 1 97 ? 5.339 0.684 -22.190 1.00 96.81 97 GLU A C 1
ATOM 762 O O . GLU A 1 97 ? 5.703 0.272 -23.297 1.00 96.81 97 GLU A O 1
ATOM 767 N N . PHE A 1 98 ? 5.612 1.923 -21.769 1.00 96.19 98 PHE A N 1
ATOM 768 C CA . PHE A 1 98 ? 6.391 2.865 -22.574 1.00 96.19 98 PHE A CA 1
ATOM 769 C C . PHE A 1 98 ? 7.791 2.331 -22.875 1.00 96.19 98 PHE A C 1
ATOM 771 O O . PHE A 1 98 ? 8.205 2.321 -24.035 1.00 96.19 98 PHE A O 1
ATOM 778 N N . ASP A 1 99 ? 8.485 1.795 -21.872 1.00 95.56 99 ASP A N 1
ATOM 779 C CA . ASP A 1 99 ? 9.817 1.231 -22.076 1.00 95.56 99 ASP A CA 1
ATOM 780 C C . ASP A 1 99 ? 9.798 -0.004 -22.991 1.00 95.56 99 ASP A C 1
ATOM 782 O O . ASP A 1 99 ? 10.733 -0.207 -23.767 1.00 95.56 99 ASP A O 1
ATOM 786 N N . ARG A 1 100 ? 8.734 -0.824 -22.970 1.00 95.88 100 ARG A N 1
ATOM 787 C CA . ARG A 1 100 ? 8.564 -1.931 -23.935 1.00 95.88 100 ARG A CA 1
ATOM 788 C C . ARG A 1 100 ? 8.437 -1.415 -25.368 1.00 95.88 100 ARG A C 1
ATOM 790 O O . ARG A 1 100 ? 9.009 -2.018 -26.277 1.00 95.88 100 ARG A O 1
ATOM 797 N N . SER A 1 101 ? 7.716 -0.311 -25.569 1.00 96.50 101 SER A N 1
ATOM 798 C CA . SER A 1 101 ? 7.608 0.354 -26.875 1.00 96.50 101 SER A CA 1
ATOM 799 C C . SER A 1 101 ? 8.965 0.888 -27.346 1.00 96.50 101 SER A C 1
ATOM 801 O O . SER A 1 101 ? 9.353 0.669 -28.495 1.00 96.50 101 SER A O 1
ATOM 803 N N . ASP A 1 102 ? 9.737 1.501 -26.446 1.00 95.50 102 ASP A N 1
ATOM 804 C CA . ASP A 1 102 ? 11.097 1.964 -26.741 1.00 95.50 102 ASP A CA 1
ATOM 805 C C . ASP A 1 102 ? 12.030 0.802 -27.106 1.00 95.50 102 ASP A C 1
ATOM 807 O O . ASP A 1 102 ? 12.762 0.889 -28.092 1.00 95.50 102 ASP A O 1
ATOM 811 N N . VAL A 1 103 ? 11.969 -0.320 -26.380 1.00 96.38 103 VAL A N 1
ATOM 812 C CA . VAL A 1 103 ? 12.730 -1.538 -26.711 1.00 96.38 103 VAL A CA 1
ATOM 813 C C . VAL A 1 103 ? 12.380 -2.051 -28.110 1.00 96.38 103 VAL A C 1
ATOM 815 O O . VAL A 1 103 ? 13.281 -2.430 -28.855 1.00 96.38 103 VAL A O 1
ATOM 818 N N . ALA A 1 104 ? 11.102 -2.050 -28.499 1.00 96.38 104 ALA A N 1
ATOM 819 C CA . ALA A 1 104 ? 10.697 -2.470 -29.841 1.00 96.38 104 ALA A CA 1
ATOM 820 C C . ALA A 1 104 ? 11.303 -1.568 -30.931 1.00 96.38 104 ALA A C 1
ATOM 822 O O . ALA A 1 104 ? 11.858 -2.076 -31.904 1.00 96.38 104 ALA A O 1
ATOM 823 N N . LYS A 1 105 ? 11.285 -0.243 -30.735 1.00 96.50 105 LYS A N 1
ATOM 824 C CA . LYS A 1 105 ? 11.913 0.717 -31.661 1.00 96.50 105 LYS A CA 1
ATOM 825 C C . LYS A 1 105 ? 13.427 0.534 -31.743 1.00 96.50 105 LYS A C 1
ATOM 827 O O . LYS A 1 105 ? 13.984 0.541 -32.836 1.00 96.50 105 LYS A O 1
ATOM 832 N N . LEU A 1 106 ? 14.091 0.333 -30.603 1.00 95.19 106 LEU A N 1
ATOM 833 C CA . LEU A 1 106 ? 15.534 0.085 -30.551 1.00 95.19 106 LEU A CA 1
ATOM 834 C C . LEU A 1 106 ? 15.915 -1.192 -31.309 1.00 95.19 106 LEU A C 1
ATOM 836 O O . LEU A 1 106 ? 16.918 -1.190 -32.016 1.00 95.19 106 LEU A O 1
ATOM 840 N N . LYS A 1 107 ? 15.095 -2.249 -31.240 1.00 94.00 107 LYS A N 1
ATOM 841 C CA . LYS A 1 107 ? 15.313 -3.479 -32.019 1.00 94.00 107 LYS A CA 1
ATOM 842 C C . LYS A 1 107 ? 15.206 -3.258 -33.525 1.00 94.00 107 LYS A C 1
ATOM 844 O O . LYS A 1 107 ? 16.008 -3.826 -34.264 1.00 94.00 107 LYS A O 1
ATOM 849 N N . GLU A 1 108 ? 14.252 -2.451 -33.986 1.00 95.06 108 GLU A N 1
ATOM 850 C CA . GLU A 1 108 ? 14.152 -2.108 -35.412 1.00 95.06 108 GLU A CA 1
ATOM 851 C C . GLU A 1 108 ? 15.360 -1.279 -35.868 1.00 95.06 108 GLU A C 1
ATOM 853 O O . GLU A 1 108 ? 16.023 -1.651 -36.835 1.00 95.06 108 GLU A O 1
ATOM 858 N N . LEU A 1 109 ? 15.754 -0.258 -35.097 1.00 94.62 109 LEU A N 1
ATOM 859 C CA . LEU A 1 109 ? 16.968 0.523 -35.373 1.00 94.62 109 LEU A CA 1
ATOM 860 C C . LEU A 1 109 ? 18.233 -0.346 -35.383 1.00 94.62 109 LEU A C 1
ATOM 862 O O . LEU A 1 109 ? 19.134 -0.131 -36.190 1.00 94.62 109 LEU A O 1
ATOM 866 N N . GLN A 1 110 ? 18.309 -1.352 -34.509 1.00 93.06 110 GLN A N 1
ATOM 867 C CA . GLN A 1 110 ? 19.429 -2.286 -34.482 1.00 93.06 110 GLN A CA 1
ATOM 868 C C . GLN A 1 110 ? 19.499 -3.136 -35.760 1.00 93.06 110 GLN A C 1
ATOM 870 O O . GLN A 1 110 ? 20.592 -3.391 -36.270 1.00 93.06 110 GLN A O 1
ATOM 875 N N . LYS A 1 111 ? 18.353 -3.580 -36.296 1.00 93.19 111 LYS A N 1
ATOM 876 C CA . LYS A 1 111 ? 18.300 -4.305 -37.577 1.00 93.19 111 LYS A CA 1
ATOM 877 C C . LYS A 1 111 ? 18.753 -3.415 -38.730 1.00 93.19 111 LYS A C 1
ATOM 879 O O . LYS A 1 111 ? 19.548 -3.865 -39.551 1.00 93.19 111 LYS A O 1
ATOM 884 N N . GLU A 1 112 ? 18.285 -2.169 -38.768 1.00 93.50 112 GLU A N 1
ATOM 885 C CA . GLU A 1 112 ? 18.679 -1.192 -39.786 1.00 93.50 112 GLU A CA 1
ATOM 886 C C . GLU A 1 112 ? 20.183 -0.910 -39.735 1.00 93.50 112 GLU A C 1
ATOM 888 O O . GLU A 1 112 ? 20.858 -1.037 -40.754 1.00 93.50 112 GLU A O 1
ATOM 893 N N . ALA A 1 113 ? 20.733 -0.632 -38.547 1.00 92.12 113 ALA A N 1
ATOM 894 C CA . ALA A 1 113 ? 22.164 -0.398 -38.353 1.00 92.12 113 ALA A CA 1
ATOM 895 C C . ALA A 1 113 ? 23.013 -1.581 -38.847 1.00 92.12 113 ALA A C 1
ATOM 897 O O . ALA A 1 113 ? 23.985 -1.379 -39.576 1.00 92.12 113 ALA A O 1
ATOM 898 N N . LYS A 1 114 ? 22.606 -2.819 -38.531 1.00 91.38 114 LYS A N 1
ATOM 899 C CA . LYS A 1 114 ? 23.265 -4.034 -39.040 1.00 91.38 114 LYS A CA 1
ATOM 900 C C . LYS A 1 114 ? 23.185 -4.147 -40.560 1.00 91.38 114 LYS A C 1
ATOM 902 O O . LYS A 1 114 ? 24.174 -4.527 -41.180 1.00 91.38 114 LYS A O 1
ATOM 907 N N . ALA A 1 115 ? 22.041 -3.812 -41.156 1.00 93.56 115 ALA A N 1
ATOM 908 C CA . ALA A 1 115 ? 21.851 -3.871 -42.603 1.00 93.56 115 ALA A CA 1
ATOM 909 C C . ALA A 1 115 ? 22.752 -2.879 -43.357 1.00 93.56 115 ALA A C 1
ATOM 911 O O . ALA A 1 115 ? 23.234 -3.201 -44.441 1.00 93.56 115 ALA A O 1
ATOM 912 N N . VAL A 1 116 ? 23.025 -1.706 -42.774 1.00 93.75 116 VAL A N 1
ATOM 913 C CA . VAL A 1 116 ? 23.915 -0.687 -43.362 1.00 93.75 116 VAL A CA 1
ATOM 914 C C . VAL A 1 116 ? 25.373 -0.779 -42.883 1.00 93.75 116 VAL A C 1
ATOM 916 O O . VAL A 1 116 ? 26.178 0.093 -43.201 1.00 93.75 116 VAL A O 1
ATOM 919 N N . GLY A 1 117 ? 25.737 -1.824 -42.128 1.00 90.06 117 GLY A N 1
ATOM 920 C CA . GLY A 1 117 ? 27.108 -2.050 -41.648 1.00 90.06 117 GLY A CA 1
ATOM 921 C C . GLY A 1 117 ? 27.585 -1.065 -40.571 1.00 90.06 117 GLY A C 1
ATOM 922 O O . GLY A 1 117 ? 28.789 -0.881 -40.393 1.00 90.06 117 GLY A O 1
ATOM 923 N N . VAL A 1 118 ? 26.660 -0.417 -39.860 1.00 91.94 118 VAL A N 1
ATOM 924 C CA . VAL A 1 118 ? 26.951 0.545 -38.789 1.00 91.94 118 VAL A CA 1
ATOM 925 C C . VAL A 1 118 ? 27.095 -0.178 -37.446 1.00 91.94 118 VAL A C 1
ATOM 927 O O . VAL A 1 118 ? 26.374 -1.129 -37.149 1.00 91.94 118 VAL A O 1
ATOM 930 N N . ASN A 1 119 ? 28.025 0.296 -36.612 1.00 90.62 119 ASN A N 1
ATOM 931 C CA . ASN A 1 119 ? 28.208 -0.188 -35.242 1.00 90.62 119 ASN A CA 1
ATOM 932 C C . ASN A 1 119 ? 26.947 0.074 -34.392 1.00 90.62 119 ASN A C 1
ATOM 934 O O . ASN A 1 119 ? 26.553 1.224 -34.200 1.00 90.62 119 ASN A O 1
ATOM 938 N N . ASP A 1 120 ? 26.352 -0.986 -33.844 1.00 92.12 120 ASP A N 1
ATOM 939 C CA . ASP A 1 120 ? 25.095 -0.969 -33.090 1.00 92.12 120 ASP A CA 1
ATOM 940 C C . ASP A 1 120 ? 25.276 -1.064 -31.562 1.00 92.12 120 ASP A C 1
ATOM 942 O O . ASP A 1 120 ? 24.294 -1.172 -30.823 1.00 92.12 120 ASP A O 1
ATOM 946 N N . ALA A 1 121 ? 26.513 -0.999 -31.056 1.00 92.06 121 ALA A N 1
ATOM 947 C CA . ALA A 1 121 ? 26.815 -1.201 -29.637 1.00 92.06 121 ALA A CA 1
ATOM 948 C C . ALA A 1 121 ? 26.059 -0.234 -28.706 1.00 92.06 121 ALA A C 1
ATOM 950 O O . ALA A 1 121 ? 25.607 -0.630 -27.629 1.00 92.06 121 ALA A O 1
ATOM 951 N N . SER A 1 122 ? 25.875 1.023 -29.122 1.00 90.88 122 SER A N 1
ATOM 952 C CA . SER A 1 122 ? 25.119 2.023 -28.358 1.00 90.88 122 SER A CA 1
ATOM 953 C C . SER A 1 122 ? 23.619 1.712 -28.303 1.00 90.88 122 SER A C 1
ATOM 955 O O . SER A 1 122 ? 22.998 1.895 -27.255 1.00 90.88 122 SER A O 1
ATOM 957 N N . ILE A 1 123 ? 23.046 1.183 -29.391 1.00 92.88 123 ILE A N 1
ATOM 958 C CA . ILE A 1 123 ? 21.639 0.762 -29.470 1.00 92.88 123 ILE A CA 1
ATOM 959 C C . ILE A 1 123 ? 21.414 -0.445 -28.555 1.00 92.88 123 ILE A C 1
ATOM 961 O O . ILE A 1 123 ? 20.491 -0.437 -27.741 1.00 92.88 123 ILE A O 1
ATOM 965 N N . ALA A 1 124 ? 22.311 -1.434 -28.605 1.00 92.56 124 ALA A N 1
ATOM 966 C CA . ALA A 1 124 ? 22.262 -2.604 -27.729 1.00 92.56 124 ALA A CA 1
ATOM 967 C C . ALA A 1 124 ? 22.400 -2.224 -26.241 1.00 92.56 124 ALA A C 1
ATOM 969 O O . ALA A 1 124 ? 21.719 -2.782 -25.375 1.00 92.56 124 ALA A O 1
ATOM 970 N N . GLN A 1 125 ? 23.250 -1.242 -25.922 1.00 94.12 125 GLN A N 1
ATOM 971 C CA . GLN A 1 125 ? 23.379 -0.724 -24.560 1.00 94.12 125 GLN A CA 1
ATOM 972 C C . GLN A 1 125 ? 22.101 -0.008 -24.092 1.00 94.12 125 GLN A C 1
ATOM 974 O O . GLN A 1 125 ?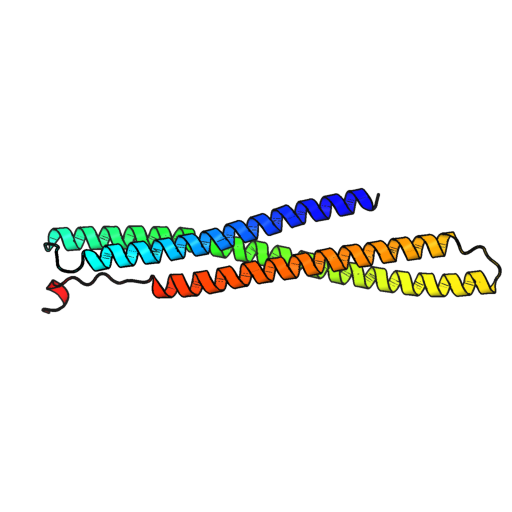 21.673 -0.217 -22.952 1.00 94.12 125 GLN A O 1
ATOM 979 N N . ALA A 1 126 ? 21.480 0.804 -24.952 1.00 93.38 126 ALA A N 1
ATOM 980 C CA . ALA A 1 126 ? 20.214 1.469 -24.654 1.00 93.38 126 ALA A CA 1
ATOM 981 C C . ALA A 1 126 ? 19.079 0.455 -24.437 1.00 93.38 126 ALA A C 1
ATOM 983 O O . ALA A 1 126 ? 18.345 0.566 -23.453 1.00 93.38 126 ALA A O 1
ATOM 984 N N . GLU A 1 127 ? 18.988 -0.578 -25.283 1.00 94.69 127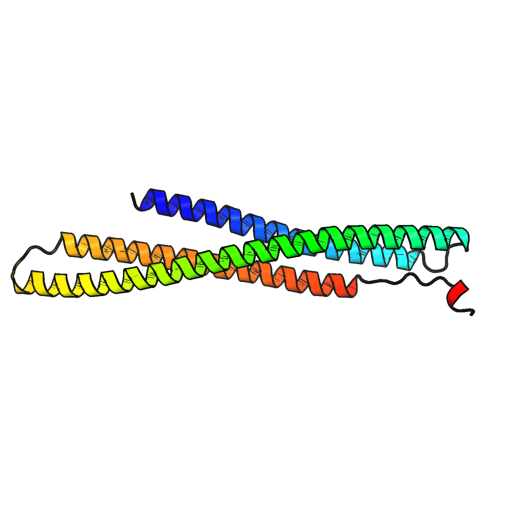 GLU A N 1
ATOM 985 C CA . GLU A 1 127 ? 18.004 -1.656 -25.138 1.00 94.69 127 GLU A CA 1
ATOM 986 C 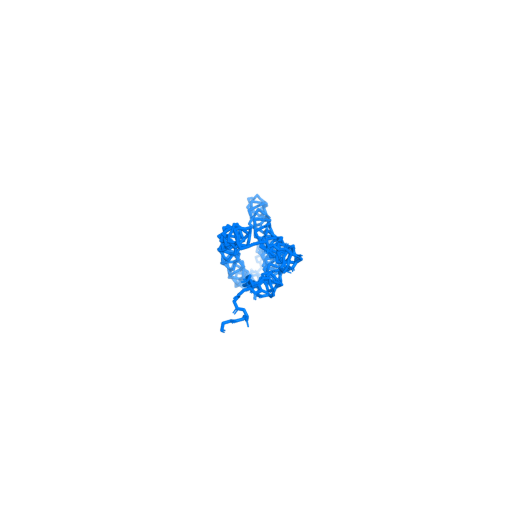C . GLU A 1 127 ? 18.164 -2.352 -23.784 1.00 94.69 127 GLU A C 1
ATOM 988 O O . GLU A 1 127 ? 17.198 -2.486 -23.032 1.00 94.69 127 GLU A O 1
ATOM 993 N N . LYS A 1 128 ? 19.395 -2.737 -23.429 1.00 94.31 128 LYS A N 1
ATOM 994 C CA . LYS A 1 128 ? 19.686 -3.378 -22.142 1.00 94.31 128 LYS A CA 1
ATOM 995 C C . LYS A 1 128 ? 19.296 -2.491 -20.958 1.00 94.31 128 LYS A C 1
ATOM 997 O O . LYS A 1 128 ? 18.746 -2.995 -19.980 1.00 94.31 128 LYS A O 1
ATOM 1002 N N . SER A 1 129 ? 19.549 -1.184 -21.037 1.00 93.38 129 SER A N 1
ATOM 1003 C CA . SER A 1 129 ? 19.142 -0.240 -19.989 1.00 93.38 129 SER A CA 1
ATOM 1004 C C . SER A 1 129 ? 17.620 -0.188 -19.838 1.00 93.38 129 SER A C 1
ATOM 1006 O O . SER A 1 129 ? 17.123 -0.232 -18.715 1.00 93.38 129 SER A O 1
ATOM 1008 N N . LYS A 1 130 ? 16.874 -0.152 -20.949 1.00 94.88 130 LYS A N 1
ATOM 1009 C CA . LYS A 1 130 ? 15.405 -0.164 -20.924 1.00 94.88 130 LYS A CA 1
ATOM 1010 C C . LYS A 1 130 ? 14.844 -1.481 -20.397 1.00 94.88 130 LYS A C 1
ATOM 1012 O O . LYS A 1 130 ? 13.923 -1.476 -19.592 1.00 94.88 130 LYS A O 1
ATOM 1017 N N . GLN A 1 131 ? 15.445 -2.616 -20.747 1.00 95.50 131 GLN A N 1
ATOM 1018 C CA . GLN A 1 131 ? 15.065 -3.914 -20.179 1.00 95.50 131 GLN A CA 1
ATOM 1019 C C . GLN A 1 131 ? 15.254 -3.970 -18.654 1.00 95.50 131 GLN A C 1
ATOM 1021 O O . GLN A 1 131 ? 14.421 -4.541 -17.946 1.00 95.50 131 GLN A O 1
ATOM 1026 N N . GLN A 1 132 ? 16.324 -3.363 -18.130 1.00 94.62 132 GLN A N 1
ATOM 1027 C CA . GLN A 1 132 ? 16.533 -3.246 -16.684 1.00 94.62 132 GLN A CA 1
ATOM 1028 C C . GLN A 1 132 ? 15.473 -2.359 -16.019 1.00 94.62 132 GLN A C 1
ATOM 1030 O O . GLN A 1 132 ? 15.000 -2.697 -14.935 1.00 94.62 132 GLN A O 1
ATOM 1035 N N . GLU A 1 133 ? 15.078 -1.263 -16.668 1.00 94.00 133 GLU A N 1
ATOM 1036 C CA . GLU A 1 133 ? 14.024 -0.363 -16.189 1.00 94.00 133 GLU A CA 1
ATOM 1037 C C . GLU A 1 133 ? 12.658 -1.064 -16.152 1.00 94.00 133 GLU A C 1
ATOM 1039 O O . GLU A 1 133 ? 12.022 -1.097 -15.101 1.00 94.00 133 GLU A O 1
ATOM 1044 N N . ILE A 1 134 ? 12.287 -1.776 -17.222 1.00 95.69 134 ILE A N 1
ATOM 1045 C CA . ILE A 1 134 ? 11.082 -2.622 -17.276 1.00 95.69 134 ILE A CA 1
ATOM 1046 C C . ILE A 1 134 ? 11.070 -3.638 -16.129 1.00 95.69 134 ILE A C 1
ATOM 1048 O O . ILE A 1 134 ? 10.047 -3.825 -15.471 1.00 95.69 134 ILE A O 1
ATOM 1052 N N . SER A 1 135 ? 12.191 -4.325 -15.891 1.00 96.06 135 SER A N 1
ATOM 1053 C CA . SER A 1 135 ? 12.298 -5.321 -14.817 1.00 96.06 135 SER A CA 1
ATOM 1054 C C . SER A 1 135 ? 12.089 -4.694 -13.436 1.00 96.06 135 SER A C 1
ATOM 1056 O O . SER A 1 135 ? 11.335 -5.226 -12.617 1.00 96.06 135 SER A O 1
ATOM 1058 N N . PHE A 1 136 ? 12.709 -3.536 -13.198 1.00 95.62 136 PHE A N 1
ATOM 1059 C CA . PHE A 1 136 ? 12.541 -2.770 -11.968 1.00 95.62 136 PHE A CA 1
ATOM 1060 C C . PHE A 1 136 ? 11.078 -2.354 -11.763 1.00 95.62 136 PHE A C 1
ATOM 1062 O O . PHE A 1 136 ? 10.494 -2.710 -10.743 1.00 95.62 136 PHE A O 1
ATOM 1069 N N . LEU A 1 137 ? 10.458 -1.700 -12.749 1.00 96.06 137 LEU A N 1
ATOM 1070 C CA . LEU A 1 137 ? 9.076 -1.217 -12.657 1.00 96.06 137 LEU A CA 1
ATOM 1071 C C . LEU A 1 137 ? 8.075 -2.359 -12.428 1.00 96.06 137 LEU A C 1
ATOM 1073 O O . LEU A 1 137 ? 7.218 -2.258 -11.555 1.00 96.06 137 LEU A O 1
ATOM 1077 N N . ASN A 1 138 ? 8.223 -3.485 -13.135 1.00 96.62 138 ASN A N 1
ATOM 1078 C CA . ASN A 1 138 ? 7.363 -4.655 -12.917 1.00 96.62 138 ASN A CA 1
ATOM 1079 C C . ASN A 1 138 ? 7.549 -5.276 -11.523 1.00 96.62 138 ASN A C 1
ATOM 1081 O O . ASN A 1 138 ? 6.606 -5.851 -10.981 1.00 96.62 138 ASN A O 1
ATOM 1085 N N . THR A 1 139 ? 8.760 -5.213 -10.962 1.00 96.50 139 THR A N 1
ATOM 1086 C CA . THR A 1 139 ? 9.028 -5.704 -9.603 1.00 96.50 139 THR A CA 1
ATOM 1087 C C . THR A 1 139 ? 8.330 -4.819 -8.576 1.00 96.50 139 THR A C 1
ATOM 1089 O O . THR A 1 139 ? 7.597 -5.335 -7.737 1.00 96.50 139 THR A O 1
ATOM 1092 N N . GLU A 1 140 ? 8.480 -3.497 -8.686 1.00 95.88 140 GLU A N 1
ATOM 1093 C CA . GLU A 1 140 ? 7.832 -2.560 -7.764 1.00 95.88 140 GLU A CA 1
ATOM 1094 C C . GLU A 1 140 ? 6.298 -2.613 -7.878 1.00 95.88 140 GLU A C 1
ATOM 1096 O O . GLU A 1 140 ? 5.623 -2.633 -6.852 1.00 95.88 140 GLU A O 1
ATOM 1101 N N . ALA A 1 141 ? 5.735 -2.742 -9.088 1.00 96.88 141 ALA A N 1
ATOM 1102 C CA . ALA A 1 141 ? 4.290 -2.909 -9.290 1.00 96.88 141 ALA A CA 1
ATOM 1103 C C . ALA A 1 141 ? 3.732 -4.142 -8.552 1.00 96.88 141 ALA A C 1
ATOM 1105 O O . ALA A 1 141 ? 2.747 -4.039 -7.823 1.00 96.88 141 ALA A O 1
ATOM 1106 N N . LYS A 1 142 ? 4.404 -5.297 -8.668 1.00 96.88 142 LYS A N 1
ATOM 1107 C CA . LYS A 1 142 ? 4.018 -6.531 -7.956 1.00 96.88 142 LYS A CA 1
ATOM 1108 C C . LYS A 1 142 ? 4.167 -6.412 -6.443 1.00 96.88 142 LYS A C 1
ATOM 1110 O O . LYS A 1 142 ? 3.356 -6.951 -5.689 1.00 96.88 142 LYS A O 1
ATOM 1115 N N . ASP A 1 143 ? 5.210 -5.730 -5.983 1.00 96.00 143 ASP A N 1
ATOM 1116 C CA . ASP A 1 143 ? 5.424 -5.495 -4.557 1.00 96.00 143 ASP A CA 1
ATOM 1117 C C . ASP A 1 143 ? 4.339 -4.588 -3.962 1.00 96.00 143 ASP A C 1
ATOM 1119 O O . ASP A 1 143 ? 3.910 -4.809 -2.824 1.00 96.00 143 ASP A O 1
ATOM 1123 N N . VAL A 1 144 ? 3.877 -3.593 -4.725 1.00 96.44 144 VAL A N 1
ATOM 1124 C CA . VAL A 1 144 ? 2.735 -2.748 -4.361 1.00 96.44 144 VAL A CA 1
ATOM 1125 C C . VAL A 1 144 ? 1.442 -3.561 -4.316 1.00 96.44 144 VAL A C 1
ATOM 1127 O O . VAL A 1 144 ? 0.773 -3.551 -3.280 1.00 96.44 144 VAL A O 1
ATOM 1130 N N . GLU A 1 145 ? 1.144 -4.339 -5.359 1.00 97.00 145 GLU A N 1
ATOM 1131 C CA . GLU A 1 145 ? -0.040 -5.210 -5.421 1.00 97.00 145 GLU A CA 1
ATOM 1132 C C . GLU A 1 145 ? -0.105 -6.150 -4.202 1.00 97.00 145 GLU A C 1
ATOM 1134 O O . GLU A 1 145 ? -1.137 -6.290 -3.535 1.00 97.00 145 GLU A O 1
ATOM 1139 N N . LYS A 1 146 ? 1.032 -6.756 -3.836 1.00 96.69 146 LYS A N 1
ATOM 1140 C CA . LYS A 1 146 ? 1.136 -7.626 -2.659 1.00 96.69 146 LYS A CA 1
ATOM 1141 C C . LYS A 1 146 ? 0.837 -6.878 -1.357 1.00 96.69 146 LYS A C 1
ATOM 1143 O O . LYS A 1 146 ? 0.145 -7.424 -0.492 1.00 96.69 146 LYS A O 1
ATOM 1148 N N . ALA A 1 147 ? 1.357 -5.662 -1.193 1.00 95.56 147 ALA A N 1
ATOM 1149 C CA . ALA A 1 1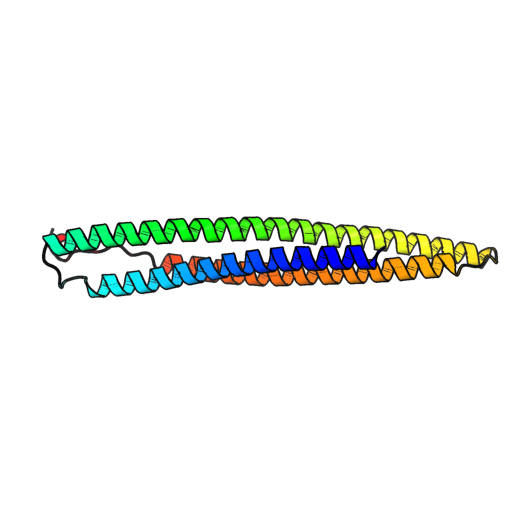47 ? 1.113 -4.846 -0.004 1.00 95.56 147 ALA A CA 1
ATOM 1150 C C . ALA A 1 147 ? -0.365 -4.439 0.107 1.00 95.56 147 ALA A C 1
ATOM 1152 O O . ALA A 1 147 ? -0.981 -4.637 1.158 1.00 95.56 147 ALA A O 1
ATOM 1153 N N . GLN A 1 148 ? -0.966 -3.982 -0.993 1.00 96.75 148 GLN A N 1
ATOM 1154 C CA . GLN A 1 148 ? -2.394 -3.674 -1.076 1.00 96.75 148 GLN A CA 1
ATOM 1155 C C . GLN A 1 148 ? -3.264 -4.895 -0.750 1.00 96.75 148 GLN A C 1
ATOM 1157 O O . GLN A 1 148 ? -4.227 -4.788 0.014 1.00 96.75 148 GLN A O 1
ATOM 1162 N N . GLY A 1 149 ? -2.892 -6.085 -1.233 1.00 96.69 149 GLY A N 1
ATOM 1163 C CA . GLY A 1 149 ? -3.566 -7.338 -0.889 1.00 96.69 149 GLY A CA 1
ATOM 1164 C C . GLY A 1 149 ? -3.539 -7.648 0.615 1.00 96.69 149 GLY A C 1
ATOM 1165 O O . GLY A 1 149 ? -4.551 -8.065 1.189 1.00 96.69 149 GLY A O 1
ATOM 1166 N N . GLN A 1 150 ? -2.410 -7.400 1.287 1.00 95.69 150 GLN A N 1
ATOM 1167 C CA . GLN A 1 150 ? -2.290 -7.568 2.741 1.00 95.69 150 GLN A CA 1
ATOM 1168 C C . GLN A 1 150 ? -3.120 -6.542 3.519 1.00 95.69 150 GLN A C 1
ATOM 1170 O O . GLN A 1 150 ? -3.809 -6.921 4.472 1.00 95.69 150 GLN A O 1
ATOM 1175 N N . MET A 1 151 ? -3.096 -5.274 3.100 1.00 95.62 151 MET A N 1
ATOM 1176 C CA . MET A 1 151 ? -3.919 -4.211 3.686 1.00 95.62 151 MET A CA 1
ATOM 1177 C C . MET A 1 151 ? -5.405 -4.556 3.568 1.00 95.62 151 MET A C 1
ATOM 1179 O O . MET A 1 151 ? -6.106 -4.607 4.578 1.00 95.62 151 MET A O 1
ATOM 1183 N N . LYS A 1 152 ? -5.872 -4.916 2.366 1.00 95.25 152 LYS A N 1
ATOM 1184 C CA . LYS A 1 152 ? -7.263 -5.317 2.116 1.00 95.25 152 LYS A CA 1
ATOM 1185 C C . LYS A 1 152 ? -7.693 -6.472 3.017 1.00 95.25 152 LYS A C 1
ATOM 1187 O O . LYS A 1 152 ? -8.762 -6.407 3.620 1.00 95.25 152 LYS A O 1
ATOM 1192 N N . LYS A 1 153 ? -6.854 -7.503 3.170 1.00 95.31 153 LYS A N 1
ATOM 1193 C CA . LYS A 1 153 ? -7.140 -8.636 4.065 1.00 95.31 153 LYS A CA 1
ATOM 1194 C C . LYS A 1 153 ? -7.337 -8.184 5.517 1.00 95.31 153 LYS A C 1
ATOM 1196 O O . LYS A 1 153 ? -8.293 -8.616 6.158 1.00 95.31 153 LYS A O 1
ATOM 1201 N N . LYS A 1 154 ? -6.470 -7.302 6.023 1.00 93.00 154 LYS A N 1
ATOM 1202 C CA . LYS A 1 154 ? -6.571 -6.759 7.389 1.00 93.00 154 LYS A CA 1
ATOM 1203 C C . LYS A 1 154 ? -7.799 -5.880 7.577 1.00 93.00 154 LYS A C 1
ATOM 1205 O O . LYS A 1 154 ? -8.464 -5.994 8.601 1.00 93.00 154 LYS A O 1
ATOM 1210 N N . LEU A 1 155 ? -8.130 -5.044 6.594 1.00 91.62 155 LEU A N 1
ATOM 1211 C CA . LEU A 1 155 ? -9.332 -4.211 6.638 1.00 91.62 155 LEU A CA 1
ATOM 1212 C C . LEU A 1 155 ? -10.604 -5.066 6.639 1.00 91.62 155 LEU A C 1
ATOM 1214 O O . LEU A 1 155 ? -11.525 -4.774 7.396 1.00 91.62 155 LEU A O 1
ATOM 1218 N N . VAL A 1 156 ? -10.649 -6.150 5.857 1.00 93.25 156 VAL A N 1
ATOM 1219 C CA . VAL A 1 156 ? -11.770 -7.104 5.882 1.00 93.25 156 VAL A CA 1
ATOM 1220 C C . VAL A 1 156 ? -11.896 -7.770 7.254 1.00 93.25 156 VAL A C 1
ATOM 1222 O O . VAL A 1 156 ? -12.985 -7.748 7.827 1.00 93.25 156 VAL A O 1
ATOM 1225 N N . GLU A 1 157 ? -10.800 -8.299 7.813 1.00 93.00 157 GLU A N 1
ATOM 1226 C CA . GLU A 1 157 ? -10.802 -8.880 9.167 1.00 93.00 157 GLU A CA 1
ATOM 1227 C C . GLU A 1 157 ? -11.286 -7.855 10.202 1.00 93.00 157 GLU A C 1
ATOM 1229 O O . GLU A 1 157 ? -12.160 -8.134 11.020 1.00 93.00 157 GLU A O 1
ATOM 1234 N N . SER A 1 158 ? -10.744 -6.641 10.143 1.00 91.62 158 SER A N 1
ATOM 1235 C CA . SER A 1 158 ? -11.097 -5.544 11.036 1.00 91.62 158 SER A CA 1
ATOM 1236 C C . SER A 1 158 ? -12.584 -5.176 10.949 1.00 91.62 158 SER A C 1
ATOM 1238 O O . SER A 1 158 ? -13.227 -5.010 11.988 1.00 91.62 158 SER A O 1
ATOM 1240 N N . LYS A 1 159 ? -13.157 -5.085 9.738 1.00 89.56 159 LYS A N 1
ATOM 1241 C CA . LYS A 1 159 ? -14.585 -4.784 9.521 1.00 89.56 159 LYS A CA 1
ATOM 1242 C C . LYS A 1 159 ? -15.479 -5.886 10.108 1.00 89.56 159 LYS A C 1
ATOM 1244 O O . LYS A 1 159 ? -16.447 -5.572 10.799 1.00 89.56 159 LYS A O 1
ATOM 1249 N N . GLN A 1 160 ? -15.121 -7.158 9.913 1.00 90.56 160 GLN A N 1
ATOM 1250 C CA . GLN A 1 160 ? -15.844 -8.302 10.490 1.00 90.56 160 GLN A CA 1
ATOM 1251 C C . GLN A 1 160 ? -15.824 -8.282 12.025 1.00 90.56 160 GLN A C 1
ATOM 1253 O O . GLN A 1 160 ? -16.873 -8.387 12.661 1.00 90.56 160 GLN A O 1
ATOM 1258 N N . ARG A 1 161 ? -14.644 -8.075 12.623 1.00 88.19 161 ARG A N 1
ATOM 1259 C CA . ARG A 1 161 ? -14.478 -7.959 14.081 1.00 88.19 161 ARG A CA 1
ATOM 1260 C C . ARG A 1 161 ? -15.269 -6.792 14.661 1.00 88.19 161 ARG A C 1
ATOM 1262 O O . ARG A 1 161 ? -15.993 -6.954 15.637 1.00 88.19 161 ARG A O 1
ATOM 1269 N N . ARG A 1 162 ? -15.206 -5.616 14.023 1.00 87.06 162 ARG A N 1
ATOM 1270 C CA . ARG A 1 162 ? -15.978 -4.437 14.447 1.00 87.06 162 ARG A CA 1
ATOM 1271 C C . ARG A 1 162 ? -17.480 -4.721 14.463 1.00 87.06 162 ARG A C 1
ATOM 1273 O O . ARG A 1 162 ? -18.165 -4.296 15.388 1.00 87.06 162 ARG A O 1
ATOM 1280 N N . GLN A 1 163 ? -17.997 -5.432 13.461 1.00 84.62 163 GLN A N 1
ATOM 1281 C CA . GLN A 1 163 ? -19.412 -5.799 13.418 1.00 84.62 163 GLN A CA 1
ATOM 1282 C C . GLN A 1 163 ? -19.798 -6.726 14.581 1.00 84.62 163 GLN A C 1
ATOM 1284 O O . GLN A 1 163 ? -20.842 -6.511 15.196 1.00 84.62 163 GLN A O 1
ATOM 1289 N N . ALA A 1 164 ? -18.947 -7.697 14.926 1.00 81.12 164 ALA A N 1
ATOM 1290 C CA . ALA A 1 164 ? -19.148 -8.582 16.076 1.00 81.12 164 ALA A CA 1
ATOM 1291 C C . ALA A 1 164 ? -19.038 -7.849 17.430 1.00 81.12 164 ALA A C 1
ATOM 1293 O O . ALA A 1 164 ? -19.726 -8.202 18.393 1.00 81.12 164 ALA A O 1
ATOM 1294 N N . ALA A 1 165 ? -18.210 -6.805 17.490 1.00 79.94 165 ALA A N 1
ATOM 1295 C CA . ALA A 1 165 ? -17.950 -6.012 18.684 1.00 79.94 165 ALA A CA 1
ATOM 1296 C C . ALA A 1 165 ? -19.036 -4.984 19.023 1.00 79.94 165 ALA A C 1
ATOM 1298 O O . ALA A 1 165 ? -18.969 -4.376 20.085 1.00 79.94 165 ALA A O 1
ATOM 1299 N N . ARG A 1 166 ? -20.041 -4.767 18.166 1.00 70.88 166 ARG A N 1
ATOM 1300 C CA . ARG A 1 166 ? -21.179 -3.908 18.520 1.00 70.88 166 ARG A CA 1
ATOM 1301 C C . ARG A 1 166 ? -21.975 -4.554 19.655 1.00 70.88 166 ARG A C 1
ATOM 1303 O O . ARG A 1 166 ? -22.374 -5.718 19.557 1.00 70.88 166 ARG A O 1
ATOM 1310 N N . PHE A 1 167 ? -22.221 -3.796 20.716 1.00 67.25 167 PHE A N 1
ATOM 1311 C CA . PHE A 1 167 ? -23.087 -4.198 21.818 1.00 67.25 167 PHE A CA 1
ATOM 1312 C C . PHE A 1 167 ? -24.048 -3.073 22.183 1.00 67.25 167 PHE A C 1
ATOM 1314 O O . PHE A 1 167 ? -23.785 -1.900 21.933 1.00 67.25 167 PHE A O 1
ATOM 1321 N N . LYS A 1 168 ? -25.202 -3.462 22.720 1.00 62.03 168 LYS A N 1
ATOM 1322 C CA . LYS A 1 168 ? -26.142 -2.576 23.399 1.00 62.03 168 LYS A CA 1
ATOM 1323 C C . LYS A 1 168 ? -26.256 -3.126 24.810 1.00 62.03 168 LYS A C 1
ATOM 1325 O O . LYS A 1 168 ? -26.689 -4.266 24.938 1.00 62.03 168 LYS A O 1
ATOM 1330 N N . TYR A 1 169 ? -25.854 -2.350 25.811 1.00 58.06 169 TYR A N 1
ATOM 1331 C CA . TYR A 1 169 ? -26.067 -2.722 27.207 1.00 58.06 169 TYR A CA 1
ATOM 1332 C C . TYR A 1 169 ? -27.571 -2.905 27.452 1.00 58.06 169 TYR A C 1
ATOM 1334 O O . TYR A 1 169 ? -28.366 -2.028 27.093 1.00 58.06 169 TYR A O 1
ATOM 1342 N N . LYS A 1 170 ? -27.975 -4.045 28.015 1.00 55.41 170 LYS A N 1
ATOM 1343 C CA . LYS A 1 170 ? -29.354 -4.291 28.450 1.00 55.41 170 LYS A CA 1
ATOM 1344 C C . LYS A 1 170 ? -29.401 -4.406 29.971 1.00 55.41 170 LYS A C 1
ATOM 1346 O O . LYS A 1 170 ? -28.925 -5.370 30.558 1.00 55.41 170 LYS A O 1
ATOM 1351 N N . SER A 1 171 ? -30.026 -3.423 30.612 1.00 49.41 171 SER A N 1
ATOM 1352 C CA . SER A 1 171 ? -30.367 -3.488 32.037 1.00 49.41 171 SER A CA 1
ATOM 1353 C C . SER A 1 171 ? -31.417 -4.581 32.300 1.00 49.41 171 SER A C 1
ATOM 1355 O O . SER A 1 171 ? -32.355 -4.738 31.521 1.00 49.41 171 SER A O 1
ATOM 1357 N N . LYS A 1 172 ? -31.326 -5.307 33.427 1.00 52.81 172 LYS A N 1
ATOM 1358 C CA . LYS A 1 172 ? -32.399 -6.232 33.858 1.00 52.81 172 LYS A CA 1
ATOM 1359 C C . LYS A 1 172 ? -33.740 -5.508 34.063 1.00 52.81 172 LYS A C 1
ATOM 1361 O O . LYS A 1 172 ? -34.779 -6.082 33.759 1.00 52.81 172 LYS A O 1
ATOM 1366 N N . ASN A 1 173 ? -33.725 -4.237 34.473 1.00 50.41 173 ASN A N 1
ATOM 1367 C CA . ASN A 1 173 ? -34.951 -3.461 34.706 1.00 50.41 173 ASN A CA 1
ATOM 1368 C C . ASN A 1 173 ? -35.678 -3.045 33.416 1.00 50.41 173 ASN A C 1
ATOM 1370 O O . ASN A 1 173 ? -36.823 -2.616 33.493 1.00 50.41 173 ASN A O 1
ATOM 1374 N N . THR A 1 174 ? -35.056 -3.159 32.234 1.00 46.50 174 THR A N 1
ATOM 1375 C CA . THR A 1 174 ? -35.732 -2.895 30.948 1.00 46.50 174 THR A CA 1
ATOM 1376 C C . THR A 1 174 ? -36.331 -4.150 30.308 1.00 46.50 174 THR A C 1
ATOM 1378 O O . THR A 1 174 ? -36.936 -4.051 29.245 1.00 46.50 174 THR A O 1
ATOM 1381 N N . LEU A 1 175 ? -36.185 -5.322 30.940 1.00 43.56 175 LEU A N 1
ATOM 1382 C CA . LEU A 1 175 ? -36.860 -6.565 30.545 1.00 43.56 175 LEU A CA 1
ATOM 1383 C C . LEU A 1 175 ? -38.150 -6.832 31.342 1.00 43.56 175 LEU A C 1
ATOM 1385 O O . LEU A 1 175 ? -38.921 -7.700 30.945 1.00 43.56 175 LEU A O 1
ATOM 1389 N N . GLU A 1 176 ? -38.390 -6.101 32.436 1.00 40.34 176 GLU A N 1
ATOM 1390 C CA . GLU A 1 176 ? -39.618 -6.189 33.250 1.00 40.34 176 GLU A CA 1
ATOM 1391 C C . GLU A 1 176 ? -40.692 -5.147 32.863 1.00 40.34 176 GLU A C 1
ATOM 1393 O O . GLU A 1 176 ? -41.703 -5.028 33.552 1.00 40.34 176 GLU A O 1
ATOM 1398 N N . SER A 1 177 ? -40.491 -4.387 31.774 1.00 34.47 177 SER A N 1
ATOM 1399 C CA . SER A 1 177 ? -41.453 -3.400 31.237 1.00 34.47 177 SER A CA 1
ATOM 1400 C C . SER A 1 177 ? -42.148 -3.888 29.970 1.00 34.47 177 SER A C 1
ATOM 1402 O O . SER A 1 177 ? -41.430 -4.388 29.075 1.00 34.47 177 SER A O 1
#